Protein AF-A0A3A8JBV8-F1 (afdb_monomer_lite)

Structure (mmCIF, N/CA/C/O backbone):
data_AF-A0A3A8JBV8-F1
#
_entry.id   AF-A0A3A8JBV8-F1
#
loop_
_atom_site.group_PDB
_atom_site.id
_atom_site.type_symbol
_atom_site.label_atom_id
_atom_site.label_alt_id
_atom_site.label_comp_id
_atom_site.label_asym_id
_atom_site.label_entity_id
_atom_site.label_seq_id
_atom_site.pdbx_PDB_ins_code
_atom_site.Cartn_x
_atom_site.Cartn_y
_atom_site.Cartn_z
_atom_site.occupancy
_atom_site.B_iso_or_equiv
_atom_site.auth_seq_id
_atom_site.auth_comp_id
_atom_site.auth_asym_id
_atom_site.auth_atom_id
_atom_site.pdbx_PDB_model_num
ATOM 1 N N . MET A 1 1 ? -2.667 -13.675 14.561 1.00 66.00 1 MET A N 1
ATOM 2 C CA . MET A 1 1 ? -3.458 -12.523 14.077 1.00 66.00 1 MET A CA 1
ATOM 3 C C . MET A 1 1 ? -3.895 -11.740 15.300 1.00 66.00 1 MET A C 1
ATOM 5 O O . MET A 1 1 ? -4.290 -12.372 16.271 1.00 66.00 1 MET A O 1
ATOM 9 N N . GLU A 1 2 ? -3.740 -10.418 15.298 1.00 83.00 2 GLU A N 1
ATOM 10 C CA . GLU A 1 2 ? -4.092 -9.575 16.448 1.00 83.00 2 GLU A CA 1
ATOM 11 C C . GLU A 1 2 ? -5.611 -9.606 16.681 1.00 83.00 2 GLU A C 1
ATOM 13 O O . GLU A 1 2 ? -6.382 -9.374 15.748 1.00 83.00 2 GLU A O 1
ATOM 18 N N . GLN A 1 3 ? -6.048 -9.916 17.904 1.00 86.12 3 GLN A N 1
ATOM 19 C CA . GLN A 1 3 ? -7.468 -9.968 18.248 1.00 86.12 3 GLN A CA 1
ATOM 20 C C . GLN A 1 3 ? -7.897 -8.626 18.846 1.00 86.12 3 GLN A C 1
ATOM 22 O O . GLN A 1 3 ? -7.534 -8.289 19.971 1.00 86.12 3 GLN A O 1
ATOM 27 N N . LEU A 1 4 ? -8.662 -7.852 18.073 1.00 92.50 4 LEU A N 1
ATOM 28 C CA . LEU A 1 4 ? -9.107 -6.509 18.445 1.00 92.50 4 LEU A CA 1
ATOM 29 C C . LEU A 1 4 ? -10.638 -6.433 18.491 1.00 92.50 4 LEU A C 1
ATOM 31 O O . LEU A 1 4 ? -11.298 -6.875 17.548 1.00 92.50 4 LEU A O 1
ATOM 35 N N . PRO A 1 5 ? -11.235 -5.818 19.528 1.00 94.31 5 PRO A N 1
ATOM 36 C CA . PRO A 1 5 ? -12.666 -5.539 19.539 1.00 94.31 5 PRO A CA 1
ATOM 37 C C . PRO A 1 5 ? -13.100 -4.763 18.287 1.00 94.31 5 PRO A C 1
ATOM 39 O O . PRO A 1 5 ? -12.589 -3.677 18.019 1.00 94.31 5 PRO A O 1
ATOM 42 N N . GLY A 1 6 ? -14.059 -5.314 17.537 1.00 94.31 6 GLY A N 1
ATOM 43 C CA . GLY A 1 6 ? -14.585 -4.717 16.303 1.00 94.31 6 GLY A CA 1
ATOM 44 C C . GLY A 1 6 ? -13.871 -5.134 15.011 1.00 94.31 6 GLY A C 1
ATOM 45 O O . GLY A 1 6 ? -14.327 -4.749 13.934 1.00 94.31 6 GLY A O 1
ATOM 46 N N . ILE A 1 7 ? -12.807 -5.945 15.078 1.00 97.06 7 ILE A N 1
ATOM 47 C CA . ILE A 1 7 ? -12.105 -6.425 13.876 1.00 97.06 7 ILE A CA 1
ATOM 48 C C . ILE A 1 7 ? -12.967 -7.368 13.022 1.00 97.06 7 ILE A C 1
ATOM 50 O O . ILE A 1 7 ? -12.889 -7.330 11.797 1.00 97.06 7 ILE A O 1
ATOM 54 N N . ASP A 1 8 ? -13.866 -8.136 13.643 1.00 96.88 8 ASP A N 1
ATOM 55 C CA . ASP A 1 8 ? -14.751 -9.066 12.928 1.00 96.88 8 ASP A CA 1
ATOM 56 C C . ASP A 1 8 ? -15.736 -8.333 12.003 1.00 96.88 8 ASP A C 1
ATOM 58 O O . ASP A 1 8 ? -16.052 -8.808 10.912 1.00 96.88 8 ASP A O 1
ATOM 62 N N . GLU A 1 9 ? -16.211 -7.149 12.413 1.00 97.06 9 GLU A N 1
ATOM 63 C CA . GLU A 1 9 ? -17.027 -6.281 11.555 1.00 97.06 9 GLU A CA 1
ATOM 64 C C . GLU A 1 9 ? -16.229 -5.834 10.332 1.00 97.06 9 GLU A C 1
ATOM 66 O O . GLU A 1 9 ? -16.722 -5.944 9.211 1.00 97.06 9 GLU A O 1
ATOM 71 N N . VAL A 1 10 ? -14.977 -5.406 10.525 1.00 98.06 10 VAL A N 1
ATOM 72 C CA . VAL A 1 10 ? -14.086 -5.045 9.416 1.00 98.06 10 VAL A CA 1
ATOM 73 C C . VAL A 1 10 ? -13.935 -6.214 8.445 1.00 98.06 10 VAL A C 1
ATOM 75 O O . VAL A 1 10 ? -14.142 -6.034 7.246 1.00 98.06 10 VAL A O 1
ATOM 78 N N . HIS A 1 11 ? -13.639 -7.423 8.931 1.00 98.00 11 HIS A N 1
ATOM 79 C CA . HIS A 1 11 ? -13.504 -8.597 8.061 1.00 98.00 11 HIS A CA 1
ATOM 80 C C . HIS A 1 11 ? -14.787 -8.918 7.303 1.00 98.00 11 HIS A C 1
ATOM 82 O O . HIS A 1 11 ? -14.727 -9.215 6.108 1.00 98.00 11 HIS A O 1
ATOM 88 N N . ARG A 1 12 ? -15.952 -8.813 7.951 1.00 98.38 12 ARG A N 1
ATOM 89 C CA . ARG A 1 12 ? -17.243 -9.001 7.277 1.00 98.38 12 ARG A CA 1
ATOM 90 C C . ARG A 1 12 ? -17.479 -7.957 6.188 1.00 98.38 12 ARG A C 1
ATOM 92 O O . ARG A 1 12 ? -17.918 -8.327 5.102 1.00 98.38 12 ARG A O 1
ATOM 99 N N . LEU A 1 13 ? -17.154 -6.687 6.433 1.00 98.56 13 LEU A N 1
ATOM 100 C CA . LEU A 1 13 ? -17.285 -5.618 5.438 1.00 98.56 13 LEU A CA 1
ATOM 101 C C . LEU A 1 13 ? -16.337 -5.817 4.247 1.00 98.56 13 LEU A C 1
ATOM 103 O O . LEU A 1 13 ? -16.768 -5.663 3.104 1.00 98.56 13 LEU A O 1
ATOM 107 N N . ILE A 1 14 ? -15.084 -6.210 4.501 1.00 98.19 14 ILE A N 1
ATOM 108 C CA . ILE A 1 14 ? -14.096 -6.532 3.456 1.00 98.19 14 ILE A CA 1
ATOM 109 C C . ILE A 1 14 ? -14.581 -7.712 2.609 1.00 98.19 14 ILE A C 1
ATOM 111 O O . ILE A 1 14 ? -14.617 -7.625 1.380 1.00 98.19 14 ILE A O 1
ATOM 115 N N . LYS A 1 15 ? -15.026 -8.797 3.254 1.00 97.94 15 LYS A N 1
ATOM 116 C CA . LYS A 1 15 ? -15.566 -9.978 2.566 1.00 97.94 15 LYS A CA 1
ATOM 117 C C . LYS A 1 15 ? -16.793 -9.632 1.719 1.00 97.94 15 LYS A C 1
ATOM 119 O O . LYS A 1 15 ? -16.938 -10.147 0.617 1.00 97.94 15 LYS A O 1
ATOM 124 N N . ALA A 1 16 ? -17.642 -8.730 2.207 1.00 97.88 16 ALA A N 1
ATOM 125 C CA . ALA A 1 16 ? -18.803 -8.219 1.484 1.00 97.88 16 ALA A CA 1
ATOM 126 C C . ALA A 1 16 ? -18.463 -7.136 0.439 1.00 97.88 16 ALA A C 1
ATOM 128 O O . ALA A 1 16 ? -19.377 -6.548 -0.133 1.00 97.88 16 ALA A O 1
ATOM 129 N N . GLN A 1 17 ? -17.178 -6.835 0.207 1.00 96.94 17 GLN A N 1
ATOM 130 C CA . GLN A 1 17 ? -16.705 -5.808 -0.732 1.00 96.94 17 GLN A CA 1
ATOM 131 C C . GLN A 1 17 ? -17.264 -4.398 -0.450 1.00 96.94 17 GLN A C 1
ATOM 133 O O . GLN A 1 17 ? -17.294 -3.531 -1.325 1.00 96.94 17 GLN A O 1
ATOM 138 N N . ARG A 1 18 ? -17.666 -4.124 0.798 1.00 98.12 18 ARG A N 1
ATOM 139 C CA . ARG A 1 18 ? -18.184 -2.823 1.247 1.00 98.12 18 ARG A CA 1
ATOM 140 C C . ARG A 1 18 ? -17.034 -1.886 1.623 1.00 98.12 18 ARG A C 1
ATOM 142 O O . ARG A 1 18 ? -16.889 -1.515 2.787 1.00 98.12 18 ARG A O 1
ATOM 149 N N . ARG A 1 19 ? -16.214 -1.525 0.631 1.00 97.50 19 ARG A N 1
ATOM 150 C CA . ARG A 1 19 ? -14.928 -0.814 0.792 1.00 97.50 19 ARG A CA 1
ATOM 151 C C . ARG A 1 19 ? -15.031 0.445 1.659 1.00 97.50 19 ARG A C 1
ATOM 153 O O . ARG A 1 19 ? -14.334 0.537 2.661 1.00 97.50 19 ARG A O 1
ATOM 160 N N . ASP A 1 20 ? -15.957 1.355 1.361 1.00 97.19 20 ASP A N 1
ATOM 161 C CA . ASP A 1 20 ? -16.092 2.609 2.122 1.00 97.19 20 ASP A CA 1
ATOM 162 C C . ASP A 1 20 ? -16.508 2.374 3.579 1.00 97.19 20 ASP A C 1
ATOM 164 O O . ASP A 1 20 ? -16.008 3.022 4.499 1.00 97.19 20 ASP A O 1
ATOM 168 N N . SER A 1 21 ? -17.398 1.403 3.812 1.00 98.38 21 SER A N 1
ATOM 169 C CA . SER A 1 21 ? -17.791 1.013 5.170 1.00 98.38 21 SER A CA 1
ATOM 170 C C . SER A 1 21 ? -16.619 0.372 5.919 1.00 98.38 21 SER A C 1
ATOM 172 O O . SER A 1 21 ? -16.415 0.671 7.095 1.00 98.38 21 SER A O 1
ATOM 174 N N . ALA A 1 22 ? -15.832 -0.476 5.247 1.00 98.62 22 ALA A N 1
ATOM 175 C CA . ALA A 1 22 ? -14.639 -1.092 5.820 1.00 98.62 22 ALA A CA 1
ATOM 176 C C . ALA A 1 22 ? -13.593 -0.032 6.198 1.00 98.62 22 ALA A C 1
ATOM 178 O O . ALA A 1 22 ? -13.105 -0.054 7.324 1.00 98.62 22 ALA A O 1
ATOM 179 N N . LEU A 1 23 ? -13.316 0.940 5.320 1.00 98.56 23 LEU A N 1
ATOM 180 C CA . LEU A 1 23 ? -12.407 2.058 5.603 1.00 98.56 23 LEU A CA 1
ATOM 181 C C . LEU A 1 23 ? -12.905 2.916 6.771 1.00 98.56 23 LEU A C 1
ATOM 183 O O . LEU A 1 23 ? -12.131 3.267 7.660 1.00 98.56 23 LEU A O 1
ATOM 187 N N . ALA A 1 24 ? -14.206 3.209 6.836 1.00 98.31 24 ALA A N 1
ATOM 188 C CA . ALA A 1 24 ? -14.779 3.947 7.959 1.00 98.31 24 ALA A CA 1
ATOM 189 C C . ALA A 1 24 ? -14.622 3.194 9.294 1.00 98.31 24 ALA A C 1
ATOM 191 O O . ALA A 1 24 ? -14.315 3.809 10.319 1.00 98.31 24 ALA A O 1
ATOM 192 N N . ALA A 1 25 ? -14.811 1.872 9.298 1.00 98.44 25 ALA A N 1
ATOM 193 C CA . ALA A 1 25 ? -14.600 1.033 10.476 1.00 98.44 25 ALA A CA 1
ATOM 194 C C . ALA A 1 25 ? -13.111 0.946 10.860 1.00 98.44 25 ALA A C 1
ATOM 196 O O . ALA A 1 25 ? -12.765 1.128 12.028 1.00 98.44 25 ALA A O 1
ATOM 197 N N . LEU A 1 26 ? -12.224 0.760 9.880 1.00 98.50 26 LEU A N 1
ATOM 198 C CA . LEU A 1 26 ? -10.772 0.738 10.066 1.00 98.50 26 LEU A CA 1
ATOM 199 C C . LEU A 1 26 ? -10.246 2.059 10.623 1.00 98.50 26 LEU A C 1
ATOM 201 O O . LEU A 1 26 ? -9.462 2.038 11.565 1.00 98.50 26 LEU A O 1
ATOM 205 N N . LYS A 1 27 ? -10.749 3.205 10.154 1.00 97.75 27 LYS A N 1
ATOM 206 C CA . LYS A 1 27 ? -10.391 4.523 10.698 1.00 97.75 27 LYS A CA 1
ATOM 207 C C . LYS A 1 27 ? -10.743 4.654 12.183 1.00 97.75 27 LYS A C 1
ATOM 209 O O . LYS A 1 27 ? -9.955 5.198 12.955 1.00 97.75 27 LYS A O 1
ATOM 214 N N . LYS A 1 28 ? -11.905 4.137 12.606 1.00 98.12 28 LYS A N 1
ATOM 215 C CA . LYS A 1 28 ? -12.294 4.106 14.029 1.00 98.12 28 LYS A CA 1
ATOM 216 C C . LYS A 1 28 ? -11.357 3.212 14.843 1.00 98.12 28 LYS A C 1
ATOM 218 O O . LYS A 1 28 ? -10.940 3.606 15.930 1.00 98.12 28 LYS A O 1
ATOM 223 N N . LEU A 1 29 ? -10.999 2.038 14.316 1.00 98.00 29 LEU A N 1
ATOM 224 C CA . LEU A 1 29 ? -10.041 1.147 14.972 1.00 98.00 29 LEU A CA 1
ATOM 225 C C . LEU A 1 29 ? -8.646 1.767 15.046 1.00 98.00 29 LEU A C 1
ATOM 227 O O . LEU A 1 29 ? -8.040 1.720 16.107 1.00 98.00 29 LEU A O 1
ATOM 231 N N . ALA A 1 30 ? -8.166 2.409 13.984 1.00 97.00 30 ALA A N 1
ATOM 232 C CA . ALA A 1 30 ? -6.860 3.061 13.949 1.00 97.00 30 ALA A CA 1
ATOM 233 C C . ALA A 1 30 ? -6.762 4.224 14.948 1.00 97.00 30 ALA A C 1
ATOM 235 O O . ALA A 1 30 ? -5.692 4.467 15.497 1.00 97.00 30 ALA A O 1
ATOM 236 N N . ALA A 1 31 ? -7.868 4.924 15.221 1.00 97.31 31 ALA A N 1
ATOM 237 C CA . ALA A 1 31 ? -7.913 5.946 16.265 1.00 97.31 31 ALA A CA 1
ATOM 238 C C . ALA A 1 31 ? -7.808 5.345 17.678 1.00 97.31 31 ALA A C 1
ATOM 240 O O . ALA A 1 31 ? -7.185 5.937 18.554 1.00 97.31 31 ALA A O 1
ATOM 241 N N . LYS A 1 32 ? -8.406 4.168 17.903 1.00 97.44 32 LYS A N 1
ATOM 242 C CA . LYS A 1 32 ? -8.406 3.485 19.206 1.00 97.44 32 LYS A CA 1
ATOM 243 C C . LYS A 1 32 ? -7.139 2.659 19.457 1.00 97.44 32 LYS A C 1
ATOM 245 O O . LYS A 1 32 ? -6.702 2.540 20.596 1.00 97.44 32 LYS A O 1
ATOM 250 N N . TYR A 1 33 ? -6.564 2.101 18.399 1.00 97.19 33 TYR A N 1
ATOM 251 C CA . TYR A 1 33 ? -5.414 1.199 18.409 1.00 97.19 33 TYR A CA 1
ATOM 252 C C . TYR A 1 33 ? -4.347 1.705 17.420 1.00 97.19 33 TYR A C 1
ATOM 254 O O . TYR A 1 33 ? -4.080 1.054 16.407 1.00 97.19 33 TYR A O 1
ATOM 262 N N . PRO A 1 34 ? -3.737 2.882 17.665 1.00 96.88 34 PRO A N 1
ATOM 263 C CA . PRO A 1 34 ? -2.857 3.540 16.692 1.00 96.88 34 PRO A CA 1
ATOM 264 C C . PRO A 1 34 ? -1.583 2.748 16.363 1.00 96.88 34 PRO A C 1
ATOM 266 O O . PRO A 1 34 ? -1.022 2.914 15.277 1.00 96.88 34 PRO A O 1
ATOM 269 N N . THR A 1 35 ? -1.150 1.869 17.269 1.00 97.19 35 THR A N 1
ATOM 270 C CA . THR A 1 35 ? 0.024 0.9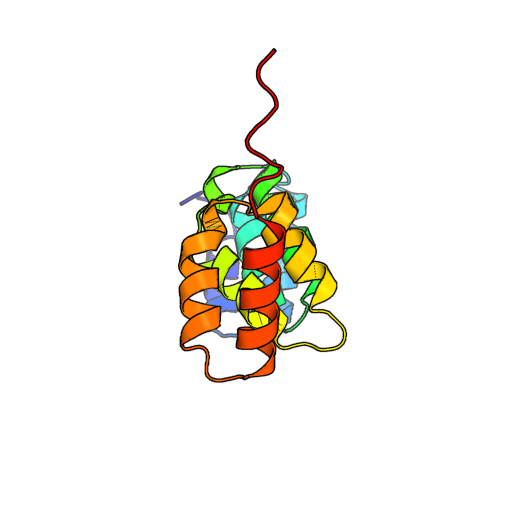99 17.118 1.00 97.19 35 THR A CA 1
ATOM 271 C C . THR A 1 35 ? -0.302 -0.365 16.505 1.00 97.19 35 THR A C 1
ATOM 273 O O . THR A 1 35 ? 0.614 -1.147 16.271 1.00 97.19 35 THR A O 1
ATOM 276 N N . SER A 1 36 ? -1.569 -0.669 16.193 1.00 98.25 36 SER A N 1
ATOM 277 C CA . SER A 1 36 ? -1.909 -1.927 15.519 1.00 98.25 36 SER A CA 1
ATOM 278 C C . SER A 1 36 ? -1.416 -1.894 14.074 1.00 98.25 36 SER A C 1
ATOM 280 O O . SER A 1 36 ? -1.969 -1.203 13.212 1.00 98.25 36 SER A O 1
ATOM 282 N N . ALA A 1 37 ? -0.362 -2.658 13.791 1.00 98.25 37 ALA A N 1
ATOM 283 C CA . ALA A 1 37 ? 0.106 -2.872 12.428 1.00 98.25 37 ALA A CA 1
ATOM 284 C C . ALA A 1 37 ? -0.949 -3.601 11.582 1.00 98.25 37 ALA A C 1
ATOM 286 O O . ALA A 1 37 ? -1.100 -3.305 10.399 1.00 98.25 37 ALA A O 1
ATOM 287 N N . TYR A 1 38 ? -1.731 -4.498 12.196 1.00 98.25 38 TYR A N 1
ATOM 288 C CA . TYR A 1 38 ? -2.753 -5.269 11.494 1.00 98.25 38 TYR A CA 1
ATOM 289 C C . TYR A 1 38 ? -3.891 -4.393 10.959 1.00 98.25 38 TYR A C 1
ATOM 291 O O . TYR A 1 38 ? -4.290 -4.546 9.805 1.00 98.25 38 TYR A O 1
ATOM 299 N N . VAL A 1 39 ? -4.367 -3.422 11.747 1.00 98.56 39 VAL A N 1
ATOM 300 C CA . VAL A 1 39 ? -5.376 -2.451 11.288 1.00 98.56 39 VAL A CA 1
ATOM 301 C C . VAL A 1 39 ? -4.853 -1.646 10.098 1.00 98.56 39 VAL A C 1
ATOM 303 O O . VAL A 1 39 ? -5.550 -1.521 9.094 1.00 98.56 39 VAL A O 1
ATOM 306 N N . ARG A 1 40 ? -3.609 -1.156 10.169 1.00 98.69 40 ARG A N 1
ATOM 307 C CA . ARG A 1 40 ? -2.975 -0.396 9.079 1.00 98.69 40 ARG A CA 1
ATOM 308 C C . ARG A 1 40 ? -2.742 -1.238 7.823 1.00 98.69 40 ARG A C 1
ATOM 310 O O . ARG A 1 40 ? -2.920 -0.754 6.711 1.00 98.69 40 ARG A O 1
ATOM 317 N N . TYR A 1 41 ? -2.394 -2.510 7.993 1.00 98.75 41 TYR A N 1
ATOM 318 C CA . TYR A 1 41 ? -2.266 -3.463 6.895 1.00 98.75 41 TYR A CA 1
ATOM 31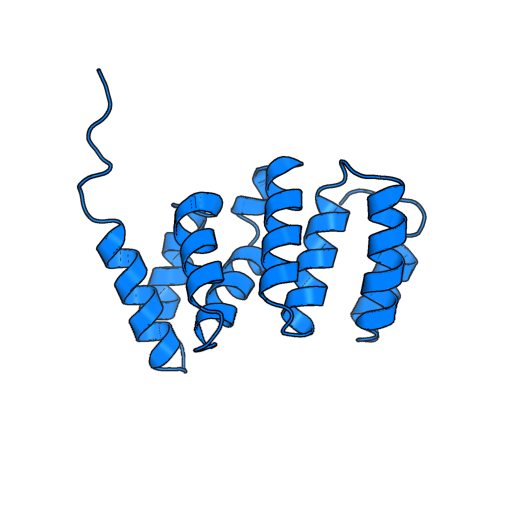9 C C . TYR A 1 41 ? -3.608 -3.701 6.186 1.00 98.75 41 TYR A C 1
ATOM 321 O O . TYR A 1 41 ? -3.672 -3.654 4.958 1.00 98.75 41 TYR A O 1
ATOM 329 N N . LEU A 1 42 ? -4.695 -3.906 6.937 1.00 98.62 42 LEU A N 1
ATOM 330 C CA . LEU A 1 42 ? -6.030 -4.060 6.354 1.00 98.62 42 LEU A CA 1
ATOM 331 C C . LEU A 1 42 ? -6.509 -2.778 5.660 1.00 98.62 42 LEU A C 1
ATOM 333 O O . LEU A 1 42 ? -7.085 -2.870 4.582 1.00 98.62 42 LEU A O 1
ATOM 337 N N . GLU A 1 43 ? -6.245 -1.605 6.243 1.00 98.75 43 GLU A N 1
ATOM 338 C CA . GLU A 1 43 ? -6.506 -0.294 5.624 1.00 98.75 43 GLU A CA 1
ATOM 339 C C . GLU A 1 43 ? -5.825 -0.201 4.256 1.00 98.75 43 GLU A C 1
ATOM 341 O O . GLU A 1 43 ? -6.508 0.001 3.252 1.00 98.75 43 GLU A O 1
ATOM 346 N N . GLY A 1 44 ? -4.527 -0.517 4.191 1.00 98.75 44 GLY A N 1
ATOM 347 C CA . GLY A 1 44 ? -3.788 -0.559 2.932 1.00 98.75 44 GLY A CA 1
ATOM 348 C C . GLY A 1 44 ? -4.389 -1.524 1.909 1.00 98.75 44 GLY A C 1
ATOM 349 O O . GLY A 1 44 ? -4.582 -1.150 0.754 1.00 98.75 44 GLY A O 1
ATOM 350 N N . ASN A 1 45 ? -4.762 -2.740 2.320 1.00 98.75 45 ASN A N 1
ATOM 351 C CA . ASN A 1 45 ? -5.402 -3.703 1.416 1.00 98.75 45 ASN A CA 1
ATOM 352 C C . ASN A 1 45 ? -6.706 -3.151 0.816 1.00 98.75 45 ASN A C 1
ATOM 354 O O . ASN A 1 45 ? -6.907 -3.235 -0.395 1.00 98.75 45 ASN A O 1
ATOM 358 N N . VAL A 1 46 ? -7.574 -2.567 1.647 1.00 98.69 46 VAL A N 1
ATOM 359 C CA . VAL A 1 46 ? -8.867 -2.030 1.196 1.00 98.69 46 VAL A CA 1
ATOM 360 C C . VAL A 1 46 ? -8.680 -0.814 0.291 1.00 98.69 46 VAL A C 1
ATOM 362 O O . VAL A 1 46 ? -9.387 -0.691 -0.710 1.00 98.69 46 VAL A O 1
ATOM 365 N N . ASP A 1 47 ? -7.719 0.058 0.596 1.00 98.69 47 ASP A N 1
ATOM 366 C CA . ASP A 1 47 ? -7.386 1.198 -0.256 1.00 98.69 47 ASP A CA 1
ATOM 367 C C . ASP A 1 47 ? -6.896 0.750 -1.636 1.00 98.69 47 ASP A C 1
ATOM 369 O O . ASP A 1 47 ? -7.381 1.249 -2.654 1.00 98.69 47 ASP A O 1
ATOM 373 N N . PHE A 1 48 ? -6.002 -0.241 -1.703 1.00 98.31 48 PHE A N 1
ATOM 374 C CA . PHE A 1 48 ? -5.548 -0.809 -2.975 1.00 98.31 48 PHE A CA 1
ATOM 375 C C . PHE A 1 48 ? -6.694 -1.472 -3.753 1.00 98.31 48 PHE A C 1
ATOM 377 O O . PHE A 1 48 ? -6.803 -1.298 -4.969 1.00 98.31 48 PHE A O 1
ATOM 384 N N . ASP A 1 49 ? -7.602 -2.172 -3.070 1.00 97.00 49 ASP A N 1
ATOM 385 C CA . ASP A 1 49 ? -8.812 -2.727 -3.685 1.00 97.00 49 ASP A CA 1
ATOM 386 C C . ASP A 1 49 ? -9.787 -1.661 -4.185 1.00 97.00 49 ASP A C 1
ATOM 388 O O . ASP A 1 49 ? -10.624 -1.965 -5.036 1.00 97.00 49 ASP A O 1
ATOM 392 N N . ASN A 1 50 ? -9.681 -0.432 -3.682 1.00 96.69 50 ASN A N 1
ATOM 393 C CA . ASN A 1 50 ? -10.441 0.733 -4.126 1.00 96.69 50 ASN A CA 1
ATOM 394 C C . ASN A 1 50 ? -9.636 1.660 -5.061 1.00 96.69 50 ASN A C 1
ATOM 396 O O . ASN A 1 50 ? -10.059 2.783 -5.324 1.00 96.69 50 ASN A O 1
ATOM 400 N N . LEU A 1 51 ? -8.465 1.219 -5.544 1.00 96.12 51 LEU A N 1
ATOM 401 C CA . LEU A 1 51 ? -7.540 1.989 -6.392 1.00 96.12 51 LEU A CA 1
ATOM 402 C C . LEU A 1 51 ? -7.046 3.309 -5.757 1.00 96.12 51 LEU A C 1
ATOM 404 O O . LEU A 1 51 ? -6.564 4.209 -6.450 1.00 96.12 51 LEU A O 1
ATOM 408 N N . ARG A 1 52 ? -7.131 3.429 -4.428 1.00 97.75 52 ARG A N 1
ATOM 409 C CA . ARG A 1 52 ? -6.646 4.566 -3.634 1.00 97.75 52 ARG A CA 1
ATOM 410 C C . ARG A 1 52 ? -5.163 4.385 -3.312 1.00 97.75 52 ARG A C 1
ATOM 412 O O . ARG A 1 52 ? -4.765 4.243 -2.162 1.00 97.75 52 ARG A O 1
ATOM 419 N N . TRP A 1 53 ? -4.329 4.364 -4.348 1.00 97.94 53 TRP A N 1
ATOM 420 C CA . TRP A 1 53 ? -2.921 3.951 -4.251 1.00 97.94 53 TRP A CA 1
ATOM 421 C C . TRP A 1 5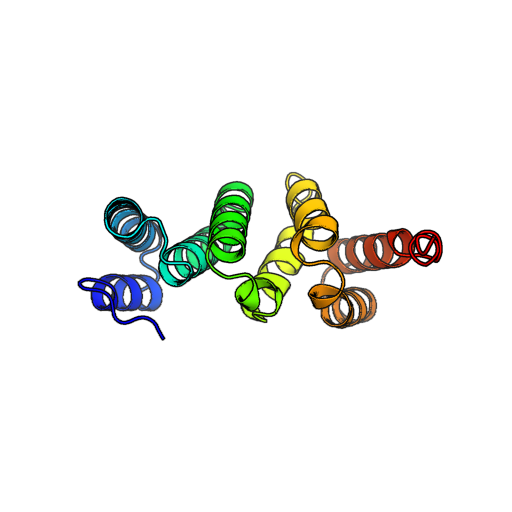3 ? -2.106 4.719 -3.207 1.00 97.94 53 TRP A C 1
ATOM 423 O O . TRP A 1 53 ? -1.338 4.122 -2.459 1.00 97.94 53 TRP A O 1
ATOM 433 N N . VAL A 1 54 ? -2.269 6.043 -3.159 1.00 98.31 54 VAL A N 1
ATOM 434 C CA . VAL A 1 54 ? -1.502 6.911 -2.254 1.00 98.31 5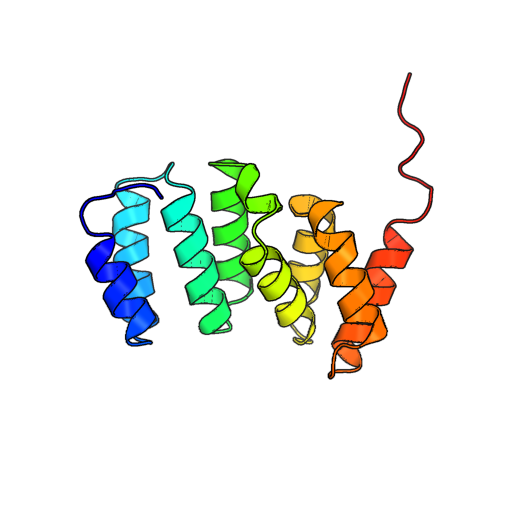4 VAL A CA 1
ATOM 435 C C . VAL A 1 54 ? -1.879 6.648 -0.796 1.00 98.31 54 VAL A C 1
ATOM 437 O O . VAL A 1 54 ? -0.988 6.486 0.038 1.00 98.31 54 VAL A O 1
ATOM 440 N N . ASP A 1 55 ? -3.178 6.543 -0.510 1.00 98.62 55 ASP A N 1
ATOM 441 C CA . ASP A 1 55 ? -3.682 6.236 0.832 1.00 98.62 55 ASP A CA 1
ATOM 442 C C . ASP A 1 55 ? -3.232 4.838 1.265 1.00 98.62 55 ASP A C 1
ATOM 444 O O . ASP A 1 55 ? -2.682 4.670 2.354 1.00 98.62 55 ASP A O 1
ATOM 448 N N . GLY A 1 56 ? -3.322 3.862 0.357 1.00 98.62 56 GLY A N 1
ATOM 449 C CA . GLY A 1 56 ? -2.897 2.498 0.634 1.00 98.62 56 GLY A CA 1
ATOM 450 C C . GLY A 1 56 ? -1.404 2.385 0.946 1.00 98.62 56 GLY A C 1
ATOM 451 O O . GLY A 1 56 ? -1.021 1.702 1.896 1.00 98.62 56 GLY A O 1
ATOM 452 N N . VAL A 1 57 ? -0.541 3.089 0.201 1.00 98.81 57 VAL A N 1
ATOM 453 C CA . VAL A 1 57 ? 0.903 3.145 0.502 1.00 98.81 57 VAL A CA 1
ATOM 454 C C . VAL A 1 57 ? 1.151 3.824 1.850 1.00 98.81 57 VAL A C 1
ATOM 456 O O . VAL A 1 57 ? 1.988 3.358 2.625 1.00 98.81 57 VAL A O 1
ATOM 459 N N . ALA A 1 58 ? 0.426 4.898 2.170 1.00 98.75 58 ALA A N 1
ATOM 460 C CA . ALA A 1 58 ? 0.547 5.563 3.465 1.00 98.75 58 ALA A CA 1
ATOM 461 C C . ALA A 1 58 ? 0.144 4.636 4.628 1.00 98.75 58 ALA A C 1
ATOM 463 O O . ALA A 1 58 ? 0.855 4.576 5.640 1.00 98.75 58 ALA A O 1
ATOM 464 N N . ALA A 1 59 ? -0.937 3.871 4.465 1.00 98.81 59 ALA A N 1
ATOM 465 C CA . ALA A 1 59 ? -1.393 2.875 5.426 1.00 98.81 59 ALA A CA 1
ATOM 466 C C . ALA A 1 59 ? -0.378 1.731 5.584 1.00 98.81 59 ALA A C 1
ATOM 468 O O . ALA A 1 59 ? 0.006 1.404 6.707 1.00 98.81 59 ALA A O 1
ATOM 469 N N . TYR A 1 60 ? 0.168 1.190 4.491 1.00 98.88 60 TYR A N 1
ATOM 470 C CA . TYR A 1 60 ? 1.220 0.173 4.577 1.00 98.88 60 TYR A CA 1
ATOM 471 C C . TYR A 1 60 ? 2.495 0.681 5.239 1.00 98.88 60 TYR A C 1
ATOM 473 O O . TYR A 1 60 ? 3.055 -0.015 6.081 1.00 98.88 60 TYR A O 1
ATOM 481 N N . ARG A 1 61 ? 2.938 1.907 4.949 1.00 98.81 61 ARG A N 1
ATOM 482 C CA . ARG A 1 61 ? 4.069 2.512 5.670 1.00 98.81 61 ARG A CA 1
ATOM 483 C C . ARG A 1 61 ? 3.792 2.619 7.167 1.00 98.81 61 ARG A C 1
ATOM 485 O O . ARG A 1 61 ? 4.695 2.401 7.967 1.00 98.81 61 ARG A O 1
ATOM 492 N N . ALA A 1 62 ? 2.559 2.934 7.563 1.00 98.69 62 ALA A N 1
ATOM 493 C CA . ALA A 1 62 ? 2.169 2.910 8.970 1.00 98.69 62 ALA A CA 1
ATOM 494 C C . ALA A 1 62 ? 2.206 1.490 9.558 1.00 98.69 62 ALA A C 1
ATOM 496 O O . ALA A 1 62 ? 2.699 1.322 10.670 1.00 98.69 62 ALA A O 1
ATOM 497 N N . ALA A 1 63 ? 1.766 0.474 8.808 1.00 98.75 63 ALA A N 1
ATOM 498 C CA . ALA A 1 63 ? 1.884 -0.923 9.221 1.00 98.75 63 ALA A CA 1
ATOM 499 C C . ALA A 1 63 ? 3.350 -1.322 9.441 1.00 98.75 63 ALA A C 1
ATOM 501 O O . ALA A 1 63 ? 3.674 -1.831 10.505 1.00 98.75 63 ALA A O 1
ATOM 502 N N . LEU A 1 64 ? 4.241 -1.004 8.493 1.00 98.50 64 LEU A N 1
ATOM 503 C CA . LEU A 1 64 ? 5.678 -1.296 8.574 1.00 98.50 64 LEU A CA 1
ATOM 504 C C . LEU A 1 64 ? 6.375 -0.576 9.737 1.00 98.50 64 LEU A C 1
ATOM 506 O O . LEU A 1 64 ? 7.296 -1.132 10.328 1.00 98.50 64 LEU A O 1
ATOM 510 N N . ARG A 1 65 ? 5.955 0.654 10.069 1.00 98.56 65 ARG A N 1
ATOM 511 C CA . ARG A 1 65 ? 6.466 1.373 11.250 1.00 98.56 65 ARG A CA 1
ATOM 512 C C . ARG A 1 65 ? 6.058 0.701 12.558 1.00 98.56 65 ARG A C 1
ATOM 514 O O . ARG A 1 65 ? 6.842 0.703 13.499 1.00 98.56 65 ARG A O 1
ATOM 521 N N . ASN A 1 66 ? 4.841 0.168 12.614 1.00 98.19 66 ASN A N 1
ATOM 522 C CA . ASN A 1 66 ? 4.314 -0.499 13.800 1.00 98.19 66 ASN A CA 1
ATOM 523 C C . ASN A 1 66 ? 4.857 -1.932 13.942 1.00 98.19 66 ASN A C 1
ATOM 525 O O . ASN A 1 66 ? 5.083 -2.391 15.057 1.00 98.19 66 ASN A O 1
ATOM 529 N N . ASP A 1 67 ? 5.074 -2.624 12.823 1.00 98.25 67 ASP A N 1
ATOM 530 C CA . ASP A 1 67 ? 5.678 -3.953 12.758 1.00 98.25 67 ASP A CA 1
ATOM 531 C C . ASP A 1 67 ? 6.374 -4.159 11.401 1.00 98.25 67 ASP A C 1
ATOM 533 O O . ASP A 1 67 ? 5.744 -4.298 10.346 1.00 98.25 67 ASP A O 1
ATOM 537 N N . ALA A 1 68 ? 7.706 -4.218 11.438 1.00 97.94 68 ALA A N 1
ATOM 538 C CA . ALA A 1 68 ? 8.538 -4.366 10.251 1.00 97.94 68 ALA A CA 1
ATOM 539 C C . ALA A 1 68 ? 8.346 -5.714 9.528 1.00 97.94 68 ALA A C 1
ATOM 541 O O . ALA A 1 68 ? 8.737 -5.826 8.363 1.00 97.94 68 ALA A O 1
ATOM 542 N N . ALA A 1 69 ? 7.730 -6.723 10.158 1.00 97.25 69 ALA A N 1
ATOM 543 C CA . ALA A 1 69 ? 7.466 -8.017 9.530 1.00 97.25 69 ALA A CA 1
ATOM 544 C C . ALA A 1 69 ? 6.529 -7.902 8.314 1.00 97.25 69 ALA A C 1
ATOM 546 O O . ALA A 1 69 ? 6.679 -8.660 7.351 1.00 97.25 69 ALA A O 1
ATOM 547 N N . TYR A 1 70 ? 5.633 -6.903 8.290 1.00 98.12 70 TYR A N 1
ATOM 548 C CA . TYR A 1 70 ? 4.748 -6.646 7.145 1.00 98.12 70 TYR A CA 1
ATOM 549 C C . TYR A 1 70 ? 5.495 -6.275 5.860 1.00 98.12 70 TYR A C 1
ATOM 551 O O . TYR A 1 70 ? 4.914 -6.381 4.781 1.00 98.12 70 TYR A O 1
ATOM 559 N N . ARG A 1 71 ? 6.785 -5.917 5.939 1.00 97.88 71 ARG A N 1
ATOM 560 C CA . ARG A 1 71 ? 7.647 -5.745 4.760 1.00 97.88 71 ARG A CA 1
ATOM 561 C C . ARG A 1 71 ? 7.652 -6.985 3.859 1.00 97.88 71 ARG A C 1
ATOM 563 O O . ARG A 1 71 ? 7.713 -6.852 2.644 1.00 97.88 71 ARG A O 1
ATOM 570 N N . ASN A 1 72 ? 7.563 -8.174 4.456 1.00 97.31 72 ASN A N 1
ATOM 571 C CA . ASN A 1 72 ? 7.600 -9.454 3.748 1.00 97.31 72 ASN A CA 1
ATOM 572 C C . ASN A 1 72 ? 6.203 -10.018 3.450 1.00 97.31 72 ASN A C 1
ATOM 574 O O . ASN A 1 72 ? 6.089 -11.143 2.970 1.00 97.31 72 ASN A O 1
ATOM 578 N N . ALA A 1 73 ? 5.126 -9.287 3.759 1.00 98.19 73 ALA A N 1
ATOM 579 C CA . ALA A 1 73 ? 3.775 -9.771 3.514 1.00 98.19 73 ALA A CA 1
ATOM 580 C C . ALA A 1 73 ? 3.513 -9.840 1.994 1.00 98.19 73 ALA A C 1
ATOM 582 O O . ALA A 1 73 ? 3.518 -8.792 1.338 1.00 98.19 73 ALA A O 1
ATOM 583 N N . PRO A 1 74 ? 3.220 -11.027 1.418 1.00 98.19 74 PRO A N 1
ATOM 584 C CA . PRO A 1 74 ? 3.084 -11.176 -0.033 1.00 98.19 74 PRO A CA 1
ATOM 585 C C . PRO A 1 74 ? 2.041 -10.234 -0.643 1.00 98.19 74 PRO A C 1
ATOM 587 O O . PRO A 1 74 ? 2.275 -9.649 -1.695 1.00 98.19 74 PRO A O 1
ATOM 590 N N . VAL A 1 75 ? 0.923 -10.015 0.056 1.00 98.38 75 VAL A N 1
ATOM 591 C CA . VAL A 1 75 ? -0.151 -9.112 -0.388 1.00 98.38 75 VAL A CA 1
ATOM 592 C C . VAL A 1 75 ? 0.330 -7.663 -0.507 1.00 98.38 75 VAL A C 1
ATOM 594 O O . VAL A 1 75 ? -0.042 -6.986 -1.460 1.00 98.38 75 VAL A O 1
ATOM 597 N N . VAL A 1 76 ? 1.183 -7.185 0.408 1.00 98.75 76 VAL A N 1
ATOM 598 C CA . VAL A 1 76 ? 1.721 -5.811 0.369 1.00 98.75 76 VAL A CA 1
ATOM 599 C C . VAL A 1 76 ? 2.590 -5.621 -0.872 1.00 98.75 76 VAL A C 1
ATOM 601 O O . VAL A 1 76 ? 2.416 -4.650 -1.610 1.00 98.75 76 VAL A O 1
ATOM 604 N N . ILE A 1 77 ? 3.487 -6.576 -1.134 1.00 98.75 77 ILE A N 1
ATOM 605 C CA . ILE A 1 77 ? 4.387 -6.554 -2.294 1.00 98.75 77 ILE A CA 1
ATOM 606 C C . ILE A 1 77 ? 3.580 -6.629 -3.596 1.00 98.75 77 ILE A C 1
ATOM 608 O O . ILE A 1 77 ? 3.774 -5.812 -4.496 1.00 98.75 77 ILE A O 1
ATOM 612 N N . GLN A 1 78 ? 2.626 -7.559 -3.681 1.00 98.62 78 GLN A N 1
ATOM 613 C CA . GLN A 1 78 ? 1.765 -7.726 -4.854 1.00 98.62 78 GLN A CA 1
ATOM 614 C C . GLN A 1 78 ? 0.930 -6.475 -5.136 1.00 98.62 78 GLN A C 1
ATOM 616 O O . GLN A 1 78 ? 0.827 -6.049 -6.285 1.00 98.62 78 GLN A O 1
ATOM 621 N N . ASN A 1 79 ? 0.374 -5.842 -4.102 1.00 98.69 79 ASN A N 1
ATOM 622 C CA . ASN A 1 79 ? -0.363 -4.595 -4.258 1.00 98.69 79 ASN A CA 1
ATOM 623 C C . ASN A 1 79 ? 0.542 -3.463 -4.752 1.00 98.69 79 ASN A C 1
ATOM 625 O O . ASN A 1 79 ? 0.190 -2.784 -5.720 1.00 98.69 79 ASN A O 1
ATOM 629 N N . ALA A 1 80 ? 1.736 -3.306 -4.177 1.00 98.50 80 ALA A N 1
ATOM 630 C CA . ALA A 1 80 ? 2.703 -2.316 -4.641 1.00 98.50 80 ALA A CA 1
ATOM 631 C C . ALA A 1 80 ? 3.088 -2.523 -6.122 1.00 98.50 80 ALA A C 1
ATOM 633 O O . ALA A 1 80 ? 3.136 -1.554 -6.881 1.00 98.50 80 ALA A O 1
ATOM 634 N N . ILE A 1 81 ? 3.268 -3.775 -6.562 1.00 98.69 81 ILE A N 1
ATOM 635 C CA . ILE A 1 81 ? 3.492 -4.118 -7.977 1.00 98.69 81 ILE A CA 1
ATOM 636 C C . ILE A 1 81 ? 2.259 -3.795 -8.829 1.00 98.69 81 ILE A C 1
ATOM 638 O O . ILE A 1 81 ? 2.403 -3.184 -9.886 1.00 98.69 81 ILE A O 1
ATOM 642 N N . ARG A 1 82 ? 1.043 -4.126 -8.371 1.00 98.12 82 ARG A N 1
ATOM 643 C CA . ARG A 1 82 ? -0.210 -3.810 -9.081 1.00 98.12 82 ARG A CA 1
ATOM 644 C C . ARG A 1 82 ? -0.315 -2.318 -9.389 1.00 98.12 82 ARG A C 1
ATOM 646 O O . ARG A 1 82 ? -0.670 -1.950 -10.503 1.00 98.12 82 ARG A O 1
ATOM 653 N N . CYS A 1 83 ? 0.045 -1.456 -8.443 1.00 98.00 83 CYS A N 1
ATOM 654 C CA . CYS A 1 83 ? 0.027 -0.005 -8.631 1.00 98.00 83 CYS A CA 1
ATOM 655 C C . CYS A 1 83 ? 0.994 0.501 -9.720 1.00 98.00 83 CYS A C 1
ATOM 657 O O . CYS A 1 83 ? 0.754 1.567 -10.294 1.00 98.00 83 CYS A O 1
ATOM 659 N N . LEU A 1 84 ? 2.025 -0.269 -10.099 1.00 98.44 84 LEU A N 1
ATOM 660 C CA . LEU A 1 84 ? 2.902 0.079 -11.225 1.00 98.44 84 LEU A CA 1
ATOM 661 C C . LEU A 1 84 ? 2.157 0.167 -12.559 1.00 98.44 84 LEU A C 1
ATOM 663 O O . LEU A 1 84 ? 2.712 0.705 -13.512 1.00 98.44 84 LEU A O 1
ATOM 667 N N . VAL A 1 85 ? 0.917 -0.323 -12.655 1.00 97.31 85 VAL A N 1
ATOM 668 C CA . VAL A 1 85 ? 0.076 -0.125 -13.840 1.00 97.31 85 VAL A CA 1
ATOM 669 C C . VAL A 1 85 ? -0.253 1.347 -14.090 1.00 97.31 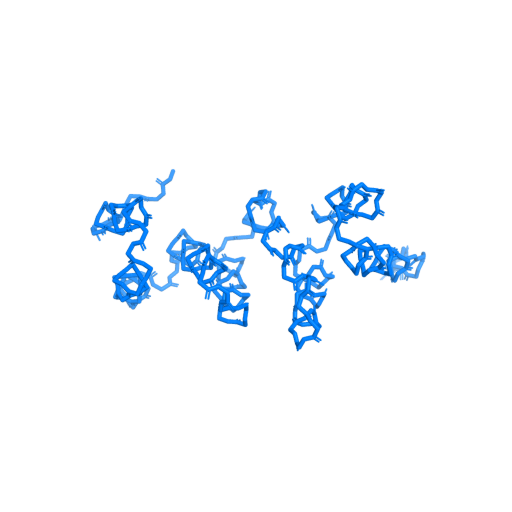85 VAL A C 1
ATOM 671 O O . VAL A 1 85 ? -0.356 1.772 -15.236 1.00 97.31 85 VAL A O 1
ATOM 674 N N . SER A 1 86 ? -0.405 2.129 -13.023 1.00 96.94 86 SER A N 1
ATOM 675 C CA . SER A 1 86 ? -0.969 3.473 -13.080 1.00 96.94 86 SER A CA 1
ATOM 676 C C . SER A 1 86 ? 0.038 4.490 -13.601 1.00 96.94 86 SER A C 1
ATOM 678 O O . SER A 1 86 ? 1.055 4.724 -12.956 1.00 96.94 86 SER A O 1
ATOM 680 N N . ASP A 1 87 ? -0.271 5.175 -14.701 1.00 95.62 87 ASP A N 1
ATOM 681 C CA . ASP A 1 87 ? 0.596 6.234 -15.242 1.00 95.62 87 ASP A CA 1
ATOM 682 C C . ASP A 1 87 ? 0.751 7.419 -14.289 1.00 95.62 87 ASP A C 1
ATOM 684 O O . ASP A 1 87 ? 1.827 7.994 -14.170 1.00 95.62 87 ASP A O 1
ATOM 688 N N . ARG A 1 88 ? -0.311 7.752 -13.550 1.00 96.94 88 ARG A N 1
ATOM 689 C CA . ARG A 1 88 ? -0.300 8.879 -12.614 1.00 96.94 88 ARG A CA 1
ATOM 690 C C . ARG A 1 88 ? 0.397 8.556 -11.293 1.00 96.94 88 ARG A C 1
ATOM 692 O O . ARG A 1 88 ? 0.955 9.453 -10.671 1.00 96.94 88 ARG A O 1
ATOM 699 N N . PHE A 1 89 ? 0.308 7.309 -10.831 1.00 96.25 89 PHE A N 1
ATOM 700 C CA . PHE A 1 89 ? 0.642 6.960 -9.444 1.00 96.25 89 PHE A CA 1
ATOM 701 C C . PHE A 1 89 ? 1.775 5.939 -9.300 1.00 96.25 89 PHE A C 1
ATOM 703 O O . PHE A 1 89 ? 2.197 5.683 -8.173 1.00 96.25 89 PHE A O 1
ATOM 710 N N . HIS A 1 90 ? 2.322 5.392 -10.396 1.00 96.31 90 HIS A N 1
ATOM 711 C CA . HIS A 1 90 ? 3.404 4.406 -10.300 1.00 96.31 90 HIS A CA 1
ATOM 712 C C . HIS A 1 90 ? 4.606 4.926 -9.505 1.00 96.31 90 HIS A C 1
ATOM 714 O O . HIS A 1 90 ? 5.219 4.144 -8.791 1.00 96.31 90 HIS A O 1
ATOM 720 N N . GLY A 1 91 ? 4.926 6.225 -9.576 1.00 97.75 91 GLY A N 1
ATOM 721 C CA . GLY A 1 91 ? 6.067 6.811 -8.864 1.00 97.75 91 GLY A CA 1
ATOM 722 C C . GLY A 1 91 ? 6.007 6.593 -7.349 1.00 97.75 91 GLY A C 1
ATOM 723 O O . GLY A 1 91 ? 7.005 6.218 -6.741 1.00 97.75 91 GLY A O 1
ATOM 724 N N . THR A 1 92 ? 4.822 6.720 -6.743 1.00 97.69 92 THR A N 1
ATOM 725 C CA . THR A 1 92 ? 4.615 6.453 -5.309 1.00 97.69 92 THR A CA 1
ATOM 726 C C . THR A 1 92 ? 4.909 4.995 -4.956 1.00 97.69 92 THR A C 1
ATOM 728 O O . THR A 1 92 ? 5.512 4.710 -3.925 1.00 97.69 92 THR A O 1
ATOM 731 N N . CYS A 1 93 ? 4.510 4.063 -5.817 1.00 97.62 93 CYS A N 1
ATOM 732 C CA . CYS A 1 93 ? 4.689 2.636 -5.574 1.00 97.62 93 CYS A CA 1
ATOM 733 C C . CYS A 1 93 ? 6.104 2.161 -5.913 1.00 97.62 93 CYS A C 1
ATOM 735 O O . CYS A 1 93 ? 6.620 1.284 -5.233 1.00 97.62 93 CYS A O 1
ATOM 737 N N . GLN A 1 94 ? 6.769 2.781 -6.890 1.00 98.38 94 GLN A N 1
ATOM 738 C CA . GLN A 1 94 ? 8.199 2.599 -7.143 1.00 98.38 94 GLN A CA 1
ATOM 739 C C . GLN A 1 94 ? 9.027 3.015 -5.924 1.00 98.38 94 GLN A C 1
ATOM 741 O O . GLN A 1 94 ? 9.873 2.248 -5.473 1.00 98.38 94 GLN A O 1
ATOM 746 N N . ASP A 1 95 ? 8.740 4.188 -5.358 1.00 98.25 95 ASP A N 1
ATOM 747 C CA . ASP A 1 95 ? 9.388 4.679 -4.142 1.00 98.25 95 ASP A CA 1
ATOM 748 C C . ASP A 1 95 ? 9.184 3.711 -2.967 1.00 98.25 95 ASP A C 1
ATOM 750 O O . ASP A 1 95 ? 10.151 3.314 -2.322 1.00 98.25 95 ASP A O 1
ATOM 754 N N . PHE A 1 96 ? 7.949 3.241 -2.763 1.00 98.56 96 PHE A N 1
ATOM 755 C CA . PHE A 1 96 ? 7.628 2.250 -1.735 1.00 98.56 96 PHE A CA 1
ATOM 756 C C . PHE A 1 96 ? 8.354 0.909 -1.952 1.00 98.56 96 PHE A C 1
ATOM 758 O O . PHE A 1 96 ? 8.946 0.359 -1.023 1.00 98.56 96 PHE A O 1
ATOM 765 N N . LEU A 1 97 ? 8.377 0.398 -3.187 1.00 98.44 97 LEU A N 1
ATOM 766 C CA . LEU A 1 97 ? 9.080 -0.838 -3.547 1.00 98.44 97 LEU A CA 1
ATOM 767 C C . LEU A 1 97 ? 10.589 -0.736 -3.304 1.00 98.44 97 LEU A C 1
ATOM 769 O O . LEU A 1 97 ? 11.189 -1.701 -2.840 1.00 98.44 97 LEU A O 1
ATOM 773 N N . LEU A 1 98 ? 11.209 0.403 -3.621 1.00 96.94 98 LEU A N 1
ATOM 774 C CA . LEU A 1 98 ? 12.653 0.599 -3.477 1.00 96.94 98 LEU A CA 1
ATOM 775 C C . LEU A 1 98 ? 13.067 0.882 -2.035 1.00 96.94 98 LEU A C 1
ATOM 777 O O . LEU A 1 98 ? 13.981 0.236 -1.533 1.00 96.94 98 LEU A O 1
ATOM 781 N N . LYS A 1 99 ? 12.413 1.845 -1.382 1.00 96.31 99 LYS A N 1
ATOM 782 C CA . LYS A 1 99 ? 12.882 2.406 -0.109 1.00 96.31 99 LYS A CA 1
ATOM 783 C C . LYS A 1 99 ? 12.313 1.702 1.112 1.00 96.31 99 LYS A C 1
ATOM 785 O O . LYS A 1 99 ? 13.002 1.594 2.120 1.00 96.31 99 LYS A O 1
ATOM 790 N N . ASP A 1 100 ? 11.067 1.240 1.039 1.00 98.06 100 ASP A N 1
ATOM 791 C CA . ASP A 1 100 ? 10.382 0.659 2.195 1.00 98.06 100 ASP A CA 1
ATOM 792 C C . ASP A 1 100 ? 10.397 -0.876 2.156 1.00 98.06 100 ASP A C 1
ATOM 794 O O . ASP A 1 100 ? 10.695 -1.518 3.170 1.00 98.06 100 ASP A O 1
ATOM 798 N N . LEU A 1 101 ? 10.094 -1.466 0.991 1.00 98.06 101 LEU A N 1
ATOM 799 C CA . LEU A 1 101 ? 10.081 -2.921 0.804 1.00 98.06 101 LEU A CA 1
ATOM 800 C C . LEU A 1 101 ? 11.473 -3.492 0.520 1.00 98.06 101 LEU A C 1
ATOM 802 O O . LEU A 1 101 ? 11.803 -4.567 1.020 1.00 98.06 101 LEU A O 1
ATOM 806 N N . GLY A 1 102 ? 12.308 -2.758 -0.220 1.00 96.00 102 GLY A N 1
ATOM 807 C CA . GLY A 1 102 ? 13.710 -3.109 -0.428 1.00 96.00 102 GLY A CA 1
ATOM 808 C C . GLY A 1 102 ? 13.864 -4.524 -0.980 1.00 96.00 102 GLY A C 1
ATOM 809 O O . GLY A 1 102 ? 13.176 -4.899 -1.932 1.00 96.00 102 GLY A O 1
ATOM 810 N N . GLU A 1 103 ? 14.793 -5.297 -0.424 1.00 96.12 103 GLU A N 1
ATOM 811 C CA . GLU A 1 103 ? 15.117 -6.661 -0.872 1.00 96.12 103 GLU A CA 1
ATOM 812 C C . GLU A 1 103 ? 13.923 -7.625 -0.848 1.00 96.12 103 GLU A C 1
ATOM 814 O O . GLU A 1 103 ? 13.830 -8.502 -1.703 1.00 96.12 103 GLU A O 1
ATOM 819 N N . ALA A 1 104 ? 12.951 -7.421 0.049 1.00 97.25 104 ALA A N 1
ATOM 820 C CA . ALA A 1 104 ? 11.777 -8.290 0.151 1.00 97.25 104 ALA A CA 1
ATOM 821 C C . ALA A 1 104 ? 10.946 -8.330 -1.144 1.00 97.25 104 ALA A C 1
ATOM 823 O O . ALA A 1 104 ? 10.301 -9.332 -1.440 1.00 97.25 104 ALA A O 1
ATOM 824 N N . ALA A 1 105 ? 10.967 -7.249 -1.931 1.00 98.19 105 ALA A N 1
ATOM 825 C CA . ALA A 1 105 ? 10.213 -7.156 -3.177 1.00 98.19 105 ALA A CA 1
ATOM 826 C C . ALA A 1 105 ? 10.945 -7.748 -4.394 1.00 98.19 105 ALA A C 1
ATOM 828 O O . ALA A 1 105 ? 10.320 -7.887 -5.445 1.00 98.19 105 ALA A O 1
ATOM 829 N N . VAL A 1 106 ? 12.242 -8.070 -4.291 1.00 98.06 106 VAL A N 1
ATOM 830 C CA . VAL A 1 106 ? 13.074 -8.447 -5.449 1.00 98.06 106 VAL A CA 1
ATOM 831 C C . VAL A 1 106 ? 12.528 -9.670 -6.191 1.00 98.06 106 VAL A C 1
ATOM 833 O O . VAL A 1 106 ? 12.302 -9.530 -7.393 1.00 98.06 106 VAL A O 1
ATOM 836 N N . PRO A 1 107 ? 12.200 -10.803 -5.536 1.00 98.06 107 PRO A N 1
ATOM 837 C CA . PRO A 1 107 ? 11.687 -11.970 -6.258 1.00 98.06 107 PRO A CA 1
ATOM 838 C C . PRO A 1 107 ? 10.406 -11.655 -7.042 1.00 98.06 107 PRO A C 1
ATOM 840 O O . PRO A 1 107 ? 10.280 -11.972 -8.221 1.00 98.06 107 PRO A O 1
ATOM 843 N N . SER A 1 108 ? 9.471 -10.923 -6.428 1.00 98.50 108 SER A N 1
ATOM 844 C CA . SER A 1 108 ? 8.226 -10.539 -7.101 1.00 98.50 108 SER A CA 1
ATOM 845 C C . SER A 1 108 ? 8.438 -9.511 -8.217 1.00 98.50 108 SER A C 1
ATOM 847 O O . SER A 1 108 ? 7.669 -9.487 -9.176 1.00 98.50 108 SER A O 1
ATOM 849 N N . LEU A 1 109 ? 9.462 -8.657 -8.122 1.00 98.56 109 LEU A N 1
ATOM 850 C CA . LEU A 1 109 ? 9.850 -7.748 -9.201 1.00 98.56 109 LEU A CA 1
ATOM 851 C C . LEU A 1 109 ? 10.471 -8.502 -10.382 1.00 98.56 109 LEU A C 1
ATOM 853 O O . LEU A 1 109 ? 10.204 -8.128 -11.523 1.00 98.56 109 LEU A O 1
ATOM 857 N N . GLU A 1 110 ? 11.270 -9.541 -10.133 1.00 98.56 110 GLU A N 1
ATOM 858 C CA . GLU A 1 110 ? 11.837 -10.403 -11.179 1.00 98.56 110 GLU A CA 1
ATOM 859 C C . GLU A 1 110 ? 10.739 -11.132 -11.954 1.00 98.56 110 GLU A C 1
ATOM 861 O O . GLU A 1 110 ? 10.722 -11.084 -13.187 1.00 98.56 110 GLU A O 1
ATOM 866 N N . ASP A 1 111 ? 9.779 -11.727 -11.244 1.00 98.50 111 ASP A N 1
ATOM 867 C CA . ASP A 1 111 ? 8.624 -12.371 -11.869 1.00 98.50 111 ASP A CA 1
ATOM 868 C C . ASP A 1 111 ? 7.778 -11.343 -12.630 1.00 98.50 111 ASP A C 1
ATOM 870 O O . ASP A 1 111 ? 7.497 -11.505 -13.820 1.00 98.50 111 ASP A O 1
ATOM 874 N N . ALA A 1 112 ? 7.469 -10.197 -12.016 1.00 98.56 112 ALA A N 1
ATOM 875 C CA . ALA A 1 112 ? 6.712 -9.150 -12.692 1.00 98.56 112 ALA A CA 1
ATOM 876 C C . ALA A 1 112 ? 7.423 -8.612 -13.947 1.00 98.56 112 ALA A C 1
ATOM 878 O O . ALA A 1 112 ? 6.765 -8.315 -14.942 1.00 98.56 112 ALA A O 1
ATOM 879 N N . ALA A 1 113 ? 8.752 -8.500 -13.939 1.00 98.69 113 ALA A N 1
ATOM 880 C CA . ALA A 1 113 ? 9.530 -8.080 -15.101 1.00 98.69 113 ALA A CA 1
ATOM 881 C C . ALA A 1 113 ? 9.480 -9.107 -16.245 1.00 98.69 113 ALA A C 1
ATOM 883 O O . ALA A 1 113 ? 9.459 -8.716 -17.415 1.00 98.69 113 ALA A O 1
ATOM 884 N N . ARG A 1 114 ? 9.449 -10.404 -15.915 1.00 98.44 114 ARG A N 1
ATOM 885 C CA . ARG A 1 114 ? 9.485 -11.511 -16.879 1.00 98.44 114 ARG A CA 1
ATOM 886 C C . ARG A 1 114 ? 8.122 -11.775 -17.517 1.00 98.44 114 ARG A C 1
ATOM 888 O O . ARG A 1 114 ? 8.032 -11.879 -18.738 1.00 98.44 114 ARG A O 1
ATOM 895 N N . GLU A 1 115 ? 7.073 -11.874 -16.704 1.00 97.62 115 GLU A N 1
ATOM 896 C CA . GLU A 1 115 ? 5.818 -12.531 -17.106 1.00 97.62 115 GLU A CA 1
ATOM 897 C C . GLU A 1 115 ? 4.543 -11.718 -16.854 1.00 97.62 115 GLU A C 1
ATOM 899 O O . GLU A 1 115 ? 3.468 -12.134 -17.286 1.00 97.62 115 GLU A O 1
ATOM 904 N N . HIS A 1 116 ? 4.616 -10.536 -16.226 1.00 98.25 116 HIS A N 1
ATOM 905 C CA . HIS A 1 116 ? 3.398 -9.768 -15.950 1.00 98.25 116 HIS A CA 1
ATOM 906 C C . HIS A 1 116 ? 2.632 -9.444 -17.252 1.00 98.25 116 HIS A C 1
ATOM 908 O O . HIS A 1 116 ? 3.248 -8.992 -18.223 1.00 98.25 116 HIS A O 1
ATOM 914 N N . PRO A 1 117 ? 1.292 -9.593 -17.306 1.00 97.75 117 PRO A N 1
ATOM 915 C CA . PRO A 1 117 ? 0.523 -9.429 -18.546 1.00 97.75 117 PRO A CA 1
ATOM 916 C C . PRO A 1 117 ? 0.659 -8.026 -19.158 1.00 97.75 117 PRO A C 1
ATOM 918 O O . PRO A 1 117 ? 0.745 -7.860 -20.375 1.00 97.75 117 PRO A O 1
ATOM 921 N N . MET A 1 118 ? 0.744 -6.999 -18.313 1.00 97.81 118 MET A N 1
ATOM 922 C CA . MET A 1 118 ? 0.858 -5.607 -18.753 1.00 97.81 118 MET A CA 1
ATOM 923 C C . MET A 1 118 ? 2.307 -5.208 -19.034 1.00 97.81 118 MET A C 1
ATOM 925 O O . MET A 1 118 ? 3.145 -5.229 -18.132 1.00 97.81 118 MET A O 1
ATOM 929 N N . ALA A 1 119 ? 2.580 -4.763 -20.264 1.00 97.81 119 ALA A N 1
ATOM 930 C CA . ALA A 1 119 ? 3.914 -4.340 -20.693 1.00 97.81 119 ALA A CA 1
ATOM 931 C C . ALA A 1 119 ? 4.474 -3.173 -19.863 1.00 97.81 119 ALA A C 1
ATOM 933 O O . ALA A 1 119 ? 5.661 -3.165 -19.549 1.00 97.81 119 ALA A O 1
ATOM 934 N N . SER A 1 120 ? 3.626 -2.223 -19.454 1.00 97.25 120 SER A N 1
ATOM 935 C CA . SER A 1 120 ? 4.031 -1.102 -18.596 1.00 97.25 120 SER A CA 1
ATOM 936 C C . SER A 1 120 ? 4.584 -1.578 -17.252 1.00 97.25 120 SER A C 1
ATOM 938 O O . SER A 1 120 ? 5.629 -1.097 -16.816 1.00 97.25 120 SER A O 1
ATOM 940 N N . VAL A 1 121 ? 3.936 -2.566 -16.628 1.00 98.62 121 VAL A N 1
ATOM 941 C CA . VAL A 1 121 ? 4.393 -3.162 -15.366 1.00 98.62 121 VAL A CA 1
ATOM 942 C C . VAL A 1 121 ? 5.701 -3.920 -15.569 1.00 98.62 121 VAL A C 1
ATOM 944 O O . VAL A 1 121 ? 6.627 -3.687 -14.798 1.00 98.62 121 VAL A O 1
ATOM 947 N N . ARG A 1 122 ? 5.832 -4.731 -16.634 1.00 98.69 122 ARG A N 1
ATOM 948 C CA . ARG A 1 122 ? 7.100 -5.420 -16.949 1.00 98.69 122 ARG A CA 1
ATOM 949 C C . ARG A 1 122 ? 8.260 -4.432 -17.071 1.00 98.69 122 ARG A C 1
ATOM 951 O O . ARG A 1 122 ? 9.280 -4.570 -16.398 1.00 98.69 122 ARG A O 1
ATOM 958 N N . THR A 1 123 ? 8.077 -3.386 -17.880 1.00 98.44 123 THR A N 1
ATOM 959 C CA . THR A 1 123 ? 9.085 -2.342 -18.111 1.00 98.44 123 THR A CA 1
ATOM 960 C C . THR A 1 123 ? 9.455 -1.611 -16.823 1.00 98.44 123 THR A C 1
ATOM 962 O O . THR A 1 123 ? 10.640 -1.411 -16.547 1.00 98.44 123 THR A O 1
ATOM 965 N N . ARG A 1 124 ? 8.459 -1.225 -16.015 1.00 98.44 124 ARG A N 1
ATOM 966 C CA . ARG A 1 124 ? 8.673 -0.517 -14.745 1.00 98.44 124 ARG A CA 1
ATOM 967 C C . ARG A 1 124 ? 9.364 -1.410 -13.713 1.00 98.44 124 ARG A C 1
ATOM 969 O O . ARG A 1 124 ? 10.314 -0.948 -13.091 1.00 98.44 124 ARG A O 1
ATOM 976 N N . ALA A 1 125 ? 8.967 -2.674 -13.572 1.00 98.56 125 ALA A N 1
ATOM 977 C CA . ALA A 1 125 ? 9.616 -3.630 -12.673 1.00 98.56 125 ALA A CA 1
ATOM 978 C C . ALA A 1 125 ? 11.082 -3.878 -13.069 1.00 98.56 125 ALA A C 1
ATOM 980 O O . ALA A 1 125 ? 11.978 -3.752 -12.234 1.00 98.56 125 ALA A O 1
ATOM 981 N N . ALA A 1 126 ? 11.351 -4.102 -14.360 1.00 98.38 126 ALA A N 1
ATOM 982 C CA . ALA A 1 126 ? 12.711 -4.260 -14.874 1.00 98.38 126 ALA A CA 1
ATOM 983 C C . ALA A 1 126 ? 13.581 -3.012 -14.627 1.00 98.38 126 ALA A C 1
ATOM 985 O O . ALA A 1 126 ? 14.774 -3.127 -14.349 1.00 98.38 126 ALA A O 1
ATOM 986 N N . ALA A 1 127 ? 12.999 -1.811 -14.719 1.00 97.75 127 ALA A N 1
ATOM 987 C CA . ALA A 1 127 ? 13.704 -0.572 -14.401 1.00 97.75 127 ALA A CA 1
ATOM 988 C C . ALA A 1 127 ? 14.089 -0.483 -12.917 1.00 97.75 127 ALA A C 1
ATOM 990 O O . ALA A 1 127 ? 15.217 -0.098 -12.618 1.00 97.75 127 ALA A O 1
ATOM 991 N N . LEU A 1 128 ? 13.200 -0.890 -12.003 1.00 97.56 128 LEU A N 1
ATOM 992 C CA . LEU A 1 128 ? 13.496 -0.918 -10.566 1.00 97.56 128 LEU A CA 1
ATOM 993 C C . LEU A 1 128 ? 14.621 -1.901 -10.225 1.00 97.56 128 LEU A C 1
ATOM 995 O O . LEU A 1 128 ? 15.470 -1.579 -9.402 1.00 97.56 128 LEU A O 1
ATOM 999 N N . LEU A 1 129 ? 14.665 -3.067 -10.875 1.00 97.38 129 LEU A N 1
ATOM 1000 C CA . LEU A 1 129 ? 15.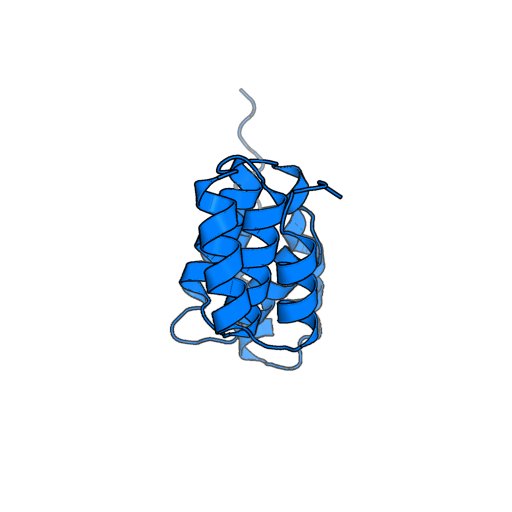749 -4.038 -10.684 1.00 97.38 129 LEU A CA 1
ATOM 1001 C C . LEU A 1 129 ? 17.106 -3.478 -11.135 1.00 97.38 129 LEU A C 1
ATOM 1003 O O . LEU A 1 129 ? 18.101 -3.650 -10.440 1.00 97.38 129 LEU A O 1
ATOM 1007 N N . ARG A 1 130 ? 17.154 -2.741 -12.255 1.00 95.62 130 ARG A N 1
ATOM 1008 C CA . ARG A 1 130 ? 18.397 -2.094 -12.720 1.00 95.62 130 ARG A CA 1
ATOM 1009 C C . ARG A 1 130 ? 18.890 -0.999 -11.775 1.00 95.62 130 ARG A C 1
ATOM 1011 O O . ARG A 1 130 ? 20.093 -0.862 -11.594 1.00 95.62 130 ARG A O 1
ATOM 1018 N N . GLN A 1 131 ? 17.977 -0.244 -11.164 1.00 90.44 131 GLN A N 1
ATOM 1019 C CA . GLN A 1 131 ? 18.317 0.810 -10.198 1.00 90.44 131 GLN A CA 1
ATOM 1020 C C . GLN A 1 131 ? 18.947 0.266 -8.906 1.00 90.44 131 GLN A C 1
ATOM 1022 O O . GLN A 1 131 ? 19.557 1.028 -8.168 1.00 90.44 131 GLN A O 1
ATOM 1027 N N . ARG A 1 132 ? 18.827 -1.041 -8.647 1.00 81.31 132 ARG A N 1
ATOM 1028 C CA . ARG A 1 132 ? 19.436 -1.735 -7.502 1.00 81.31 132 ARG A CA 1
ATOM 1029 C C . ARG A 1 132 ? 20.836 -2.300 -7.794 1.00 81.31 132 ARG A C 1
ATOM 1031 O O . ARG A 1 132 ? 21.397 -2.990 -6.948 1.00 81.31 132 ARG A O 1
ATOM 1038 N N . GLY A 1 133 ? 21.386 -2.058 -8.991 1.00 63.06 133 GLY A N 1
ATOM 1039 C CA . GLY A 1 133 ? 22.743 -2.463 -9.384 1.00 63.06 133 GLY A CA 1
ATOM 1040 C C . GLY A 1 133 ? 23.849 -1.900 -8.467 1.00 63.06 133 GLY A C 1
ATOM 1041 O O . GLY A 1 133 ? 23.568 -1.076 -7.606 1.00 63.06 133 GLY A O 1
ATOM 1042 N N . PRO A 1 134 ? 25.112 -2.343 -8.627 1.00 52.62 134 PRO A N 1
ATOM 1043 C CA . PRO A 1 134 ? 26.073 -2.649 -7.550 1.00 52.62 134 PRO A CA 1
ATOM 1044 C C . PRO A 1 134 ? 26.652 -1.484 -6.715 1.00 52.62 134 PRO A C 1
ATOM 1046 O O . PRO A 1 134 ? 27.684 -1.663 -6.075 1.00 52.62 134 PRO A O 1
ATOM 1049 N N . GLU A 1 135 ? 26.006 -0.324 -6.634 1.00 46.72 135 GLU A N 1
ATOM 1050 C CA . GLU A 1 135 ? 26.454 0.792 -5.784 1.00 46.72 135 GLU A CA 1
ATOM 1051 C C . GLU A 1 135 ? 26.070 0.638 -4.299 1.00 46.72 135 GLU A C 1
ATOM 1053 O O . GLU A 1 135 ? 26.557 1.385 -3.460 1.00 46.72 135 GLU A O 1
ATOM 1058 N N . SER A 1 136 ? 25.269 -0.367 -3.926 1.00 46.69 136 SER A N 1
ATOM 1059 C CA . SER A 1 136 ? 24.830 -0.579 -2.531 1.00 46.69 136 SER A CA 1
ATOM 1060 C C . SER A 1 136 ? 25.642 -1.621 -1.741 1.00 46.69 136 SER A C 1
ATOM 1062 O O . SER A 1 136 ? 25.221 -2.024 -0.660 1.00 46.69 136 SER A O 1
ATOM 1064 N N . ARG A 1 137 ? 26.793 -2.091 -2.254 1.00 46.34 137 ARG A N 1
ATOM 1065 C CA . ARG A 1 137 ? 27.679 -3.053 -1.548 1.00 46.34 137 ARG A CA 1
ATOM 1066 C C . ARG A 1 137 ? 28.888 -2.425 -0.850 1.00 46.34 137 ARG A C 1
ATOM 1068 O O . ARG A 1 137 ? 29.689 -3.159 -0.277 1.00 46.34 137 ARG A O 1
ATOM 1075 N N . THR A 1 138 ? 29.009 -1.103 -0.846 1.00 44.28 138 THR A N 1
ATOM 1076 C CA . THR A 1 138 ? 30.121 -0.418 -0.182 1.00 44.28 138 THR A CA 1
ATOM 1077 C C . THR A 1 138 ? 29.570 0.556 0.841 1.00 44.28 138 THR A C 1
ATOM 1079 O O . THR A 1 138 ? 29.402 1.723 0.540 1.00 44.28 138 THR A O 1
ATOM 1082 N N . ASP A 1 139 ? 29.271 0.056 2.035 1.00 40.88 139 ASP A N 1
ATOM 1083 C CA . ASP A 1 139 ? 29.488 0.815 3.267 1.00 40.88 139 ASP A CA 1
ATOM 1084 C C . ASP A 1 139 ? 29.656 -0.181 4.417 1.00 40.88 139 ASP A C 1
ATOM 1086 O O . ASP A 1 139 ? 28.740 -0.604 5.118 1.00 40.88 139 ASP A O 1
ATOM 1090 N N . SER A 1 140 ? 30.895 -0.637 4.541 1.00 44.12 140 SER A N 1
ATOM 1091 C CA . SER A 1 140 ? 31.451 -1.175 5.772 1.00 44.12 140 SER A CA 1
ATOM 1092 C C . SER A 1 140 ? 32.821 -0.539 5.930 1.00 44.12 140 SER A C 1
ATOM 1094 O O . SER A 1 140 ? 33.798 -1.013 5.347 1.00 44.12 140 SER A O 1
ATOM 1096 N N . ARG A 1 141 ? 32.863 0.567 6.672 1.00 40.34 141 ARG A N 1
ATOM 1097 C CA . ARG A 1 141 ? 34.032 1.044 7.410 1.00 40.34 141 ARG A CA 1
ATOM 1098 C C . ARG A 1 141 ? 33.574 1.671 8.712 1.00 40.34 141 ARG A C 1
ATOM 1100 O O . ARG A 1 141 ? 32.568 2.407 8.672 1.00 40.34 141 ARG A O 1
#

Radius of gyration: 16.12 Å; chains: 1; bounding box: 53×21×40 Å

Sequence (141 aa):
MEQLPGIDEVHRLIKAQRRDSALAALKKLAAKYPTSAYVRYLEGNVDFDNLRWVDGVAAYRAALRNDAAYRNAPVVIQNAIRCLVSDRFHGTCQDFLLKDLGEAAVPSLEDAAREHPMASVRTRAAALLRQRGPESRTDSR

pLDDT: mean 94.05, std 12.84, range [40.34, 98.88]

Secondary structure (DSSP, 8-state):
----TTHHHHHHHHHTT-HHHHHHHHHHHHHH-TT-HHHHHHHHHHHHHTT-HHHHHHHHHHHHHH-GGGGG-HHHHHHHHHHTT-TTTHHHHHHIIIIIIGGGGHHHHHHHHHH-SSHHHHHHHHHHHHHTSGGGG----

Foldseek 3Di:
DDDDVQVVVLVVCVVVLVLVVSLVSLVVVCVVCVLPLPSLQSNLLSCLVVVVNLRSLVSNVSSCVSPVVSLLVPSSLVSLLVNLVDPVCVVVSLCCVPPRSNPSNLVVLVCQLPDPPDPSSVVSSVVSNVVPPDPPPDDDD